Protein AF-A0A800DPJ8-F1 (afdb_monomer_lite)

Radius of gyration: 15.08 Å; chains: 1; bounding box: 40×39×38 Å

Secondary structure (DSSP, 8-state):
----TT-TTS---S-SEEETTEEEEE-SSSGGGTSTT--TTS-SEEEEEEEETTTTEEEEEEEE-HHHHHHH----EE--GGGGGGGTTS-EEEEETTEEEEEEEHHHHHHHHHHHHTT--

Foldseek 3Di:
DDDDPPDPPPPDPVADDAAPNFGEHEDADCVLLVDPPPPCVRHQKYWYWDQDPVVRDIFIKMKGAPVSCVLLDDDEDEDDPVCCNVPPQGWYWYDRPNGIIIMHGPVVVVVSSVVSVVVVD

Sequence (121 aa):
MSHEITSRAERFSAYDLTVLGLRGDIKYSTYFLTAEGTQTTEIDFFITRLFDEIKARWEKVVFLTPAAWTVINGRTIPVALQEAVSEFPKAVMVNIGLETFVIILYQEWKERILKKGAQNE

pLDDT: mean 79.24, std 17.7, range [32.41, 96.06]

Structure (mmCIF, N/CA/C/O backbone):
data_AF-A0A800DPJ8-F1
#
_entry.id   AF-A0A800DPJ8-F1
#
loop_
_atom_site.group_PDB
_atom_site.id
_atom_site.type_symbol
_atom_site.label_atom_id
_atom_site.label_alt_id
_atom_site.label_comp_id
_atom_site.label_asym_id
_atom_site.label_entity_id
_atom_site.label_seq_id
_atom_site.pdbx_PDB_ins_code
_atom_site.Cartn_x
_atom_site.Cartn_y
_atom_site.Cartn_z
_atom_site.occupancy
_atom_site.B_iso_or_equiv
_atom_site.auth_seq_id
_atom_site.auth_comp_id
_atom_site.auth_asym_id
_atom_site.auth_atom_id
_atom_site.pdbx_PDB_model_num
ATOM 1 N N . MET A 1 1 ? -19.936 -27.430 1.284 1.00 38.59 1 MET A N 1
ATOM 2 C CA . MET A 1 1 ? -18.827 -27.760 0.364 1.00 38.59 1 MET A CA 1
ATOM 3 C C . MET A 1 1 ? -19.250 -27.337 -1.025 1.00 38.59 1 MET A C 1
ATOM 5 O O . MET A 1 1 ? -20.410 -27.542 -1.349 1.00 38.59 1 MET A O 1
ATOM 9 N N . SER A 1 2 ? -18.304 -26.768 -1.773 1.00 40.97 2 SER A N 1
ATOM 10 C CA . SER A 1 2 ? -18.430 -26.291 -3.158 1.00 40.97 2 SER A CA 1
ATOM 11 C C . SER A 1 2 ? -19.268 -25.018 -3.324 1.00 40.97 2 SER A C 1
ATOM 13 O O . SER A 1 2 ? -20.482 -25.072 -3.457 1.00 40.97 2 SER A O 1
ATOM 15 N N . HIS A 1 3 ? -18.592 -23.863 -3.305 1.00 36.44 3 HIS A N 1
ATOM 16 C CA . HIS A 1 3 ? -19.166 -22.588 -3.745 1.00 36.44 3 HIS A CA 1
ATOM 17 C C . HIS A 1 3 ? -19.088 -22.515 -5.273 1.00 36.44 3 HIS A C 1
ATOM 19 O O . HIS A 1 3 ? -18.005 -22.622 -5.852 1.00 36.44 3 HIS A O 1
ATOM 25 N N . GLU A 1 4 ? -20.243 -22.371 -5.914 1.00 40.78 4 GLU A N 1
ATOM 26 C CA . GLU A 1 4 ? -20.393 -22.321 -7.365 1.00 40.78 4 GLU A CA 1
ATOM 27 C C . GLU A 1 4 ? -20.204 -20.874 -7.855 1.00 40.78 4 GLU A C 1
ATOM 29 O O . GLU A 1 4 ? -20.947 -19.965 -7.494 1.00 40.78 4 GLU A O 1
ATOM 34 N N . ILE A 1 5 ? -19.170 -20.641 -8.669 1.00 42.72 5 ILE A N 1
ATOM 35 C CA . ILE A 1 5 ? -18.679 -19.310 -9.091 1.00 42.72 5 ILE A CA 1
ATOM 36 C C . ILE A 1 5 ? -19.566 -18.679 -10.199 1.00 42.72 5 ILE A C 1
ATOM 38 O O . ILE A 1 5 ? -19.236 -17.650 -10.789 1.00 42.72 5 ILE A O 1
ATOM 42 N N . THR A 1 6 ? -20.717 -19.278 -10.503 1.00 44.09 6 THR A N 1
ATOM 43 C CA . THR A 1 6 ? -21.571 -18.935 -11.654 1.00 44.09 6 THR A CA 1
ATOM 44 C C . THR A 1 6 ? -22.830 -18.136 -11.314 1.00 44.09 6 THR A C 1
ATOM 46 O O . THR A 1 6 ? -23.533 -17.715 -12.233 1.00 44.09 6 THR A O 1
ATOM 49 N N . SER A 1 7 ? -23.111 -17.839 -10.040 1.00 35.25 7 SER A N 1
ATOM 50 C CA . SER A 1 7 ? -24.284 -17.036 -9.666 1.00 35.25 7 SER A CA 1
ATOM 51 C C . SER A 1 7 ? -23.981 -15.532 -9.661 1.00 35.25 7 SER A C 1
ATOM 53 O O . SER A 1 7 ? -23.221 -15.014 -8.845 1.00 35.25 7 SER A O 1
ATOM 55 N N . ARG A 1 8 ? -24.598 -14.799 -10.594 1.00 42.22 8 ARG A N 1
ATOM 56 C CA . ARG A 1 8 ? -24.421 -13.346 -10.797 1.00 42.22 8 ARG A CA 1
ATOM 57 C C . ARG A 1 8 ? -24.969 -12.491 -9.639 1.00 42.22 8 ARG A C 1
ATOM 59 O O . ARG A 1 8 ? -24.620 -11.318 -9.559 1.00 42.22 8 ARG A O 1
ATOM 66 N N . ALA A 1 9 ? -25.804 -13.059 -8.767 1.00 40.44 9 ALA A N 1
ATOM 67 C CA . ALA A 1 9 ? -26.506 -12.344 -7.698 1.00 40.44 9 ALA A CA 1
ATOM 68 C C . ALA A 1 9 ? -25.767 -12.337 -6.342 1.00 40.44 9 ALA A C 1
ATOM 70 O O . ALA A 1 9 ? -26.044 -11.473 -5.518 1.00 40.44 9 ALA A O 1
ATOM 71 N N . GLU A 1 10 ? -24.794 -13.229 -6.121 1.00 32.41 10 GLU A N 1
ATOM 72 C CA . GLU A 1 10 ? -24.059 -13.342 -4.841 1.00 32.41 10 GLU A CA 1
ATOM 73 C C . GLU A 1 10 ? -22.696 -12.621 -4.844 1.00 32.41 10 GLU A C 1
ATOM 75 O O . GLU A 1 10 ? -21.919 -12.720 -3.901 1.00 32.41 10 GLU A O 1
ATOM 80 N N . ARG A 1 11 ? -22.402 -11.838 -5.890 1.00 42.72 11 ARG A N 1
ATOM 81 C CA . ARG A 1 11 ? -21.148 -11.074 -6.052 1.00 42.72 11 ARG A CA 1
ATOM 82 C C . ARG A 1 11 ? -21.033 -9.804 -5.199 1.00 42.72 11 ARG A C 1
ATOM 84 O O . ARG A 1 11 ? -20.054 -9.082 -5.349 1.00 42.72 11 ARG A O 1
ATOM 91 N N . PHE A 1 12 ? -22.010 -9.505 -4.349 1.00 39.44 12 PHE A N 1
ATOM 92 C CA . PHE A 1 12 ? -22.106 -8.220 -3.652 1.00 39.44 12 PHE A CA 1
ATOM 93 C C . PHE A 1 12 ? -21.879 -8.349 -2.145 1.00 39.44 12 PHE A C 1
ATOM 95 O O . PHE A 1 12 ? -22.698 -7.900 -1.348 1.00 39.44 12 PHE A O 1
ATOM 102 N N . SER A 1 13 ? -20.739 -8.909 -1.739 1.00 40.09 13 SER A N 1
ATOM 103 C CA . SER A 1 13 ? -20.118 -8.340 -0.545 1.00 40.09 13 SER A CA 1
ATOM 104 C C . SER A 1 13 ? -19.497 -7.019 -0.984 1.00 40.09 13 SER A C 1
ATOM 106 O O . SER A 1 13 ? -18.719 -7.006 -1.935 1.00 40.09 13 SER A O 1
A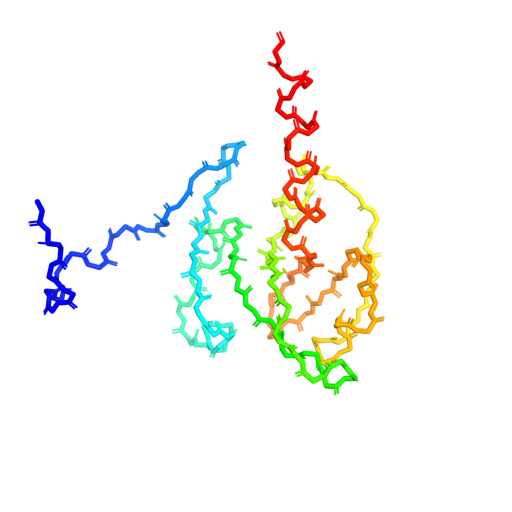TOM 108 N N . ALA A 1 14 ? -19.864 -5.901 -0.352 1.00 53.44 14 ALA A N 1
ATOM 109 C CA . ALA A 1 14 ? -19.286 -4.597 -0.695 1.00 53.44 14 ALA A CA 1
ATOM 110 C C . ALA A 1 14 ? -17.752 -4.581 -0.511 1.00 53.44 14 ALA A C 1
ATOM 112 O O . ALA A 1 14 ? -17.080 -3.743 -1.095 1.00 53.44 14 ALA A O 1
ATOM 113 N N . TYR A 1 15 ? -17.217 -5.523 0.277 1.00 55.62 15 TYR A N 1
ATOM 114 C CA . TYR A 1 15 ? -15.799 -5.768 0.536 1.00 55.62 15 TYR A CA 1
ATOM 115 C C . TYR A 1 15 ? -15.584 -7.228 0.982 1.00 55.62 15 TYR A C 1
ATOM 117 O O . TYR A 1 15 ? -16.472 -7.828 1.583 1.00 55.62 15 TYR A O 1
ATOM 125 N N . ASP A 1 16 ? -14.411 -7.812 0.743 1.00 67.12 16 ASP A N 1
ATOM 126 C CA . ASP A 1 16 ? -14.107 -9.207 1.116 1.00 67.12 16 ASP A CA 1
ATOM 127 C C . ASP A 1 16 ? -13.529 -9.357 2.536 1.00 67.12 16 ASP A C 1
ATOM 129 O O . ASP A 1 16 ? -13.522 -10.452 3.098 1.00 67.12 16 ASP A O 1
ATOM 133 N N . LEU A 1 17 ? -12.993 -8.280 3.121 1.00 79.94 17 LEU A N 1
ATOM 134 C CA . LEU A 1 17 ? -12.186 -8.325 4.343 1.00 79.94 17 LEU A CA 1
ATOM 135 C C . LEU A 1 17 ? -12.440 -7.127 5.266 1.00 79.94 17 LEU A C 1
ATOM 137 O O . LEU A 1 17 ? -12.674 -6.008 4.816 1.00 79.94 17 LEU A O 1
ATOM 141 N N . THR A 1 18 ? -12.297 -7.340 6.576 1.00 82.38 18 THR A N 1
ATOM 142 C CA . THR A 1 18 ? -12.157 -6.257 7.560 1.00 82.38 18 THR A CA 1
ATOM 143 C C . THR A 1 18 ? -10.918 -6.481 8.421 1.00 82.38 18 THR A C 1
ATOM 145 O O . THR A 1 18 ? -10.768 -7.540 9.027 1.00 82.38 18 THR A O 1
ATOM 148 N N . VAL A 1 19 ? -10.019 -5.495 8.476 1.00 80.00 19 VAL A N 1
ATOM 149 C CA . VAL A 1 19 ? -8.743 -5.564 9.211 1.00 80.00 19 VAL A CA 1
ATOM 150 C C . VAL A 1 19 ? -8.522 -4.255 9.964 1.00 80.00 19 VAL A C 1
ATOM 152 O O . VAL A 1 19 ? -8.473 -3.202 9.345 1.00 80.00 19 VAL A O 1
ATOM 155 N N . LEU A 1 20 ? -8.393 -4.299 11.297 1.00 82.19 20 LEU A N 1
ATOM 156 C CA . LEU A 1 20 ? -8.316 -3.097 12.155 1.00 82.19 20 LEU A CA 1
ATOM 157 C C . LEU A 1 20 ? -9.454 -2.080 11.898 1.00 82.19 20 LEU A C 1
ATOM 159 O O . LEU A 1 20 ? -9.245 -0.874 11.972 1.00 82.19 20 LEU A O 1
ATOM 163 N N . GLY A 1 21 ? -10.654 -2.564 11.557 1.00 82.56 21 GLY A N 1
ATOM 164 C CA . GLY A 1 21 ? -11.800 -1.719 11.197 1.00 82.56 21 GLY A CA 1
ATOM 165 C C . GLY A 1 21 ? -11.783 -1.171 9.763 1.00 82.56 21 GLY A C 1
ATOM 166 O O . GLY A 1 21 ? -12.760 -0.548 9.363 1.00 82.56 21 GLY A O 1
ATOM 167 N N . LEU A 1 22 ? -10.728 -1.436 8.985 1.00 84.94 22 LEU A N 1
ATOM 168 C CA . LEU A 1 22 ? -10.611 -1.061 7.573 1.00 84.94 22 LEU A CA 1
ATOM 169 C C . LEU A 1 22 ? -11.267 -2.112 6.679 1.00 84.94 22 LEU A C 1
ATOM 171 O O . LEU A 1 22 ? -11.045 -3.308 6.882 1.00 84.94 22 LEU A O 1
ATOM 175 N N . ARG A 1 23 ? -12.023 -1.679 5.671 1.00 88.50 23 ARG A N 1
ATOM 176 C CA . ARG A 1 23 ? -12.672 -2.542 4.673 1.00 88.50 23 ARG A CA 1
ATOM 177 C C . ARG A 1 23 ? -11.737 -2.795 3.502 1.00 88.50 23 ARG A C 1
ATOM 179 O O . ARG A 1 23 ? -11.173 -1.856 2.949 1.00 88.50 23 ARG A O 1
ATOM 186 N N . GLY A 1 24 ? -11.591 -4.046 3.091 1.00 86.12 24 GLY A N 1
ATOM 187 C CA . GLY A 1 24 ? -10.738 -4.369 1.960 1.00 86.12 24 GLY A CA 1
ATOM 188 C C . GLY A 1 24 ? -11.260 -5.451 1.049 1.00 86.12 24 GLY A C 1
ATOM 189 O O . GLY A 1 24 ? -12.161 -6.208 1.392 1.00 86.12 24 GLY A O 1
ATOM 190 N N . ASP A 1 25 ? -10.669 -5.506 -0.132 1.00 85.62 25 ASP A N 1
ATOM 191 C CA . ASP A 1 25 ? -11.111 -6.337 -1.247 1.00 85.62 25 ASP A CA 1
ATOM 192 C C . ASP A 1 25 ? -9.890 -7.003 -1.907 1.00 85.62 25 ASP A C 1
ATOM 194 O O . ASP A 1 25 ? -8.788 -6.437 -1.927 1.00 85.62 25 ASP A O 1
ATOM 198 N N . ILE A 1 26 ? -10.043 -8.234 -2.401 1.00 84.38 26 ILE A N 1
ATOM 199 C CA . ILE A 1 26 ? -8.957 -8.976 -3.054 1.00 84.38 26 ILE A CA 1
ATOM 200 C C . ILE A 1 26 ? -9.173 -8.955 -4.567 1.00 84.38 26 ILE A C 1
ATOM 202 O O . ILE A 1 26 ? -10.107 -9.550 -5.103 1.00 84.38 26 ILE A O 1
ATOM 206 N N . LYS A 1 27 ? -8.238 -8.340 -5.296 1.00 83.38 27 LYS A N 1
ATOM 207 C CA . LYS A 1 27 ? -8.260 -8.267 -6.762 1.00 83.38 27 LYS A CA 1
ATOM 208 C C . LYS A 1 27 ? -7.098 -9.046 -7.371 1.00 83.38 27 LYS A C 1
ATOM 210 O O . LYS A 1 27 ? -5.973 -9.019 -6.891 1.00 83.38 27 LYS A O 1
ATOM 215 N N . TYR A 1 28 ? -7.355 -9.732 -8.483 1.00 74.56 28 TYR A N 1
ATOM 216 C CA . TYR A 1 28 ? -6.332 -10.512 -9.199 1.00 74.56 28 TYR A CA 1
ATOM 217 C C . TYR A 1 28 ? -5.586 -9.721 -10.288 1.00 74.56 28 TYR A C 1
ATOM 219 O O . TYR A 1 28 ? -4.638 -10.238 -10.890 1.00 74.56 28 TYR A O 1
ATOM 227 N N . SER A 1 29 ? -6.021 -8.493 -10.568 1.00 73.56 29 SER A N 1
ATOM 228 C CA . SER A 1 29 ? -5.426 -7.573 -11.545 1.00 73.56 29 SER A CA 1
ATOM 229 C C . SER A 1 29 ? -5.558 -6.134 -11.052 1.00 73.56 29 SER A C 1
ATOM 231 O O . SER A 1 29 ? -6.283 -5.903 -10.091 1.00 73.56 29 SER A O 1
ATOM 233 N N . THR A 1 30 ? -4.883 -5.184 -11.699 1.00 76.88 30 THR A N 1
ATOM 234 C CA . THR A 1 30 ? -4.976 -3.739 -11.423 1.00 76.88 30 THR A CA 1
ATOM 235 C C . THR A 1 30 ? -5.969 -3.000 -12.324 1.00 76.88 30 THR A C 1
ATOM 237 O O . THR A 1 30 ? -6.174 -1.809 -12.131 1.00 76.88 30 THR A O 1
ATOM 240 N N . TYR A 1 31 ? -6.641 -3.679 -13.265 1.00 73.69 31 TYR A N 1
ATOM 241 C CA . TYR A 1 31 ? -7.603 -3.048 -14.188 1.00 73.69 31 TYR A CA 1
ATOM 242 C C . TYR A 1 31 ? -8.782 -2.360 -13.485 1.00 73.69 31 TYR A C 1
ATOM 244 O O . TYR A 1 31 ? -9.381 -1.442 -14.038 1.00 73.69 31 TYR A O 1
ATOM 252 N N . PHE A 1 32 ? -9.104 -2.772 -12.256 1.00 73.12 32 PHE A N 1
ATOM 253 C CA . PHE A 1 32 ? -10.132 -2.116 -11.445 1.00 73.12 32 PHE A CA 1
ATOM 254 C C . PHE A 1 32 ? -9.770 -0.663 -11.100 1.00 73.12 32 PHE A C 1
ATOM 256 O O . PHE A 1 32 ? -10.666 0.148 -10.913 1.00 73.12 32 PHE A O 1
ATOM 263 N N . LEU A 1 33 ? -8.480 -0.312 -11.076 1.00 72.50 33 LEU A N 1
ATOM 264 C CA . LEU A 1 33 ? -8.018 1.054 -10.807 1.00 72.50 33 LEU A CA 1
ATOM 265 C C . LEU A 1 33 ? -8.364 2.025 -11.948 1.00 72.50 33 LEU A C 1
ATOM 267 O O . LEU A 1 33 ? -8.345 3.232 -11.755 1.00 72.50 33 LEU A O 1
ATOM 271 N N . THR A 1 34 ? -8.660 1.503 -13.141 1.00 69.06 34 THR A N 1
ATOM 272 C CA . THR A 1 34 ? -9.034 2.290 -14.328 1.00 69.06 34 THR A CA 1
ATOM 273 C C . THR A 1 34 ? -10.497 2.115 -14.728 1.00 69.06 34 THR A C 1
ATOM 275 O O . THR A 1 34 ? -10.953 2.762 -15.665 1.00 69.06 34 THR A O 1
ATOM 278 N N . ALA A 1 35 ? -11.226 1.205 -14.077 1.00 63.28 35 ALA A N 1
ATOM 279 C CA . ALA A 1 35 ? -12.627 0.956 -14.379 1.00 63.28 35 ALA A CA 1
ATOM 280 C C . ALA A 1 35 ? -13.497 2.065 -13.770 1.00 63.28 35 ALA A C 1
ATOM 282 O O . ALA A 1 35 ? -13.433 2.323 -12.567 1.00 63.28 35 ALA A O 1
ATOM 283 N N . GLU A 1 36 ? -14.326 2.707 -14.594 1.00 53.53 36 GLU A N 1
ATOM 284 C CA . GLU A 1 36 ? -15.327 3.664 -14.124 1.00 53.53 36 GLU A CA 1
ATOM 285 C C . GLU A 1 36 ? -16.266 2.976 -13.117 1.00 53.53 36 GLU A C 1
ATOM 287 O O . GLU A 1 36 ? -16.898 1.967 -13.432 1.00 53.53 36 GLU A O 1
ATOM 292 N N . GLY A 1 37 ? -16.338 3.507 -11.892 1.00 54.75 37 GLY A N 1
ATOM 293 C CA . GLY A 1 37 ? -17.234 3.008 -10.842 1.00 54.75 37 GLY A CA 1
ATOM 294 C C . GLY A 1 37 ? -16.572 2.272 -9.674 1.00 54.75 37 GLY A C 1
ATOM 295 O O . GLY A 1 37 ? -17.293 1.809 -8.790 1.00 54.75 37 GLY A O 1
ATOM 296 N N . THR A 1 38 ? -15.239 2.183 -9.606 1.00 55.72 38 THR A N 1
ATOM 297 C CA . THR A 1 38 ? -14.565 1.768 -8.364 1.00 55.72 38 THR A CA 1
ATOM 298 C C . THR A 1 38 ? -14.777 2.847 -7.302 1.00 55.72 38 THR A C 1
ATOM 300 O O . THR A 1 38 ? -14.066 3.844 -7.263 1.00 55.72 38 THR A O 1
ATOM 303 N N . GLN A 1 39 ? -15.794 2.679 -6.455 1.00 56.59 39 GLN A N 1
ATOM 304 C CA . GLN A 1 39 ? -16.056 3.571 -5.325 1.00 56.59 39 GLN A CA 1
ATOM 305 C C . GLN A 1 39 ? -15.036 3.304 -4.211 1.00 56.59 39 GLN A C 1
ATOM 307 O O . GLN A 1 39 ? -15.295 2.565 -3.261 1.00 56.59 39 GLN A O 1
ATOM 312 N N . THR A 1 40 ? -13.860 3.919 -4.313 1.00 59.97 40 THR A N 1
ATOM 313 C CA . THR A 1 40 ? -12.843 3.915 -3.243 1.00 59.97 40 THR A CA 1
ATOM 314 C C . THR A 1 40 ? -13.337 4.526 -1.936 1.00 59.97 40 THR A C 1
ATOM 316 O O . THR A 1 40 ? -12.751 4.294 -0.885 1.00 59.97 40 THR A O 1
ATOM 319 N N . THR A 1 41 ? -14.448 5.262 -1.964 1.00 61.72 41 THR A N 1
ATOM 320 C CA . THR A 1 41 ? -15.115 5.802 -0.777 1.00 61.72 41 THR A CA 1
ATOM 321 C C . THR A 1 41 ? -15.606 4.734 0.200 1.00 61.72 41 THR A C 1
ATOM 323 O O . THR A 1 41 ? -15.798 5.053 1.370 1.00 61.72 41 THR A O 1
ATOM 326 N N . GLU A 1 42 ? -15.803 3.487 -0.238 1.00 75.06 42 GLU A N 1
ATOM 327 C CA . GLU A 1 42 ? -16.265 2.393 0.632 1.00 75.06 42 GLU A CA 1
ATOM 328 C C . GLU A 1 42 ? -15.187 1.342 0.940 1.00 75.06 42 GLU A C 1
ATOM 330 O O . GLU A 1 42 ? -15.399 0.497 1.817 1.00 75.06 42 GLU A O 1
ATOM 335 N N . ILE A 1 43 ? -14.041 1.402 0.248 1.00 84.94 43 ILE A N 1
ATOM 336 C CA . ILE A 1 43 ? -12.942 0.438 0.360 1.00 84.94 43 ILE A CA 1
ATOM 337 C C . ILE A 1 43 ? -11.652 1.141 0.770 1.00 84.94 43 ILE A C 1
ATOM 339 O O . ILE A 1 43 ? -11.080 1.933 0.026 1.00 84.94 43 ILE A O 1
ATOM 343 N N . ASP A 1 44 ? -11.145 0.774 1.941 1.00 89.38 44 ASP A N 1
ATOM 344 C CA . ASP A 1 44 ? -9.925 1.323 2.522 1.00 89.38 44 ASP A CA 1
ATOM 345 C C . ASP A 1 44 ? -8.656 0.720 1.911 1.00 89.38 44 ASP A C 1
ATOM 347 O O . ASP A 1 44 ? -7.614 1.382 1.855 1.00 89.38 44 ASP A O 1
ATOM 351 N N . PHE A 1 45 ? -8.713 -0.542 1.470 1.00 90.94 45 PHE A N 1
ATOM 352 C CA . PHE A 1 45 ? -7.568 -1.201 0.851 1.00 90.94 45 PHE A CA 1
ATOM 353 C C . PHE A 1 45 ? -7.921 -2.291 -0.166 1.00 90.94 45 PHE A C 1
ATOM 355 O O . PHE A 1 45 ? -8.930 -2.980 -0.066 1.00 90.94 45 PHE A O 1
ATOM 362 N N . PHE A 1 46 ? -7.011 -2.526 -1.107 1.00 91.19 46 PHE A N 1
ATOM 363 C CA . PHE A 1 46 ? -7.080 -3.619 -2.069 1.00 91.19 46 PHE A CA 1
ATOM 364 C C . PHE A 1 46 ? -5.819 -4.468 -1.989 1.00 91.19 46 PHE A C 1
ATOM 366 O O . PHE A 1 46 ? -4.709 -3.943 -2.075 1.00 91.19 46 PHE A O 1
ATOM 373 N N . ILE A 1 47 ? -5.966 -5.787 -1.884 1.00 90.12 47 ILE A N 1
ATOM 374 C CA . ILE A 1 47 ? -4.845 -6.719 -2.037 1.00 90.12 47 ILE A CA 1
ATOM 375 C C . ILE A 1 47 ? -4.818 -7.175 -3.491 1.00 90.12 47 ILE A C 1
ATOM 377 O O . ILE A 1 47 ? -5.790 -7.738 -3.987 1.00 90.12 47 ILE A O 1
ATOM 381 N N . THR A 1 48 ? -3.701 -6.950 -4.176 1.00 90.88 48 THR A N 1
ATOM 382 C CA . THR A 1 48 ? -3.521 -7.349 -5.577 1.00 90.88 48 THR A CA 1
ATOM 383 C C . THR A 1 48 ? -2.069 -7.732 -5.854 1.00 90.88 48 THR A C 1
ATOM 385 O O . THR A 1 48 ? -1.293 -8.011 -4.934 1.00 90.88 48 THR A O 1
ATOM 388 N N . ARG A 1 49 ? -1.695 -7.809 -7.129 1.00 91.00 49 ARG A N 1
ATOM 389 C CA . ARG A 1 49 ? -0.341 -8.107 -7.584 1.00 91.00 49 ARG A CA 1
ATOM 390 C C . ARG A 1 49 ? 0.141 -7.091 -8.614 1.00 91.00 49 ARG A C 1
ATOM 392 O O . ARG A 1 49 ? -0.618 -6.706 -9.499 1.00 91.00 49 ARG A O 1
ATOM 399 N N . LEU A 1 50 ? 1.411 -6.714 -8.513 1.00 90.25 50 LEU A N 1
ATOM 400 C CA . LEU A 1 50 ? 2.138 -5.952 -9.529 1.00 90.25 50 LEU A CA 1
ATOM 401 C C . LEU A 1 50 ? 3.224 -6.834 -10.137 1.00 90.25 50 LEU A C 1
ATOM 403 O O . LEU A 1 50 ? 3.804 -7.669 -9.444 1.00 90.25 50 LEU A O 1
ATOM 407 N N . PHE A 1 51 ? 3.464 -6.687 -11.435 1.00 87.88 51 PHE A N 1
ATOM 408 C CA . PHE A 1 51 ? 4.546 -7.404 -12.095 1.00 87.88 51 PHE A CA 1
ATOM 409 C C . PHE A 1 51 ? 5.856 -6.635 -11.904 1.00 87.88 51 PHE A C 1
ATOM 411 O O . PHE A 1 51 ? 5.934 -5.453 -12.224 1.00 87.88 51 PHE A O 1
ATOM 418 N N . ASP A 1 52 ? 6.861 -7.306 -11.350 1.00 87.94 52 ASP A N 1
ATOM 419 C CA . ASP A 1 52 ? 8.236 -6.831 -11.246 1.00 87.94 52 ASP A CA 1
ATOM 420 C C . ASP A 1 52 ? 8.992 -7.271 -12.499 1.00 87.94 52 ASP A C 1
ATOM 422 O O . ASP A 1 52 ? 9.319 -8.453 -12.644 1.00 87.94 52 ASP A O 1
ATOM 426 N N . GLU A 1 53 ? 9.248 -6.333 -13.412 1.00 85.19 53 GLU A N 1
ATOM 427 C CA . GLU A 1 53 ? 9.977 -6.613 -14.653 1.00 85.19 53 GLU A CA 1
ATOM 428 C C . GLU A 1 53 ? 11.440 -6.992 -14.394 1.00 85.19 53 GLU A C 1
ATOM 430 O O . GLU A 1 53 ? 11.983 -7.846 -15.092 1.00 85.19 53 GLU A O 1
ATOM 435 N N . ILE A 1 54 ? 12.064 -6.428 -13.354 1.00 85.12 54 ILE A N 1
ATOM 436 C CA . ILE A 1 54 ? 13.474 -6.671 -13.018 1.00 85.12 54 ILE A CA 1
ATOM 437 C C . ILE A 1 54 ? 13.649 -8.099 -12.498 1.00 85.12 54 ILE A C 1
ATOM 439 O O . ILE A 1 54 ? 14.582 -8.803 -12.884 1.00 85.12 54 ILE A O 1
ATOM 443 N N . LYS A 1 55 ? 12.743 -8.547 -11.622 1.00 87.44 55 LYS A N 1
ATOM 444 C CA . LYS A 1 55 ? 12.762 -9.907 -11.054 1.00 87.44 55 LYS A CA 1
ATOM 445 C C . LYS A 1 55 ? 11.962 -10.924 -11.874 1.00 87.44 55 LYS A C 1
ATOM 447 O O . LYS A 1 55 ? 11.910 -12.091 -11.484 1.00 87.44 55 LYS A O 1
ATOM 452 N N . ALA A 1 56 ? 11.315 -10.484 -12.954 1.00 90.56 56 ALA A N 1
ATOM 453 C CA . ALA A 1 56 ? 10.400 -11.264 -13.787 1.00 90.56 56 ALA A CA 1
ATOM 454 C C . ALA A 1 56 ? 9.352 -12.056 -12.974 1.00 90.56 56 ALA A C 1
ATOM 456 O O . ALA A 1 56 ? 9.102 -13.236 -13.234 1.00 90.56 56 ALA A O 1
ATOM 457 N N . ARG A 1 57 ? 8.746 -11.432 -11.954 1.00 90.56 57 ARG A N 1
ATOM 458 C CA . ARG A 1 57 ? 7.792 -12.109 -11.054 1.00 90.56 57 ARG A CA 1
ATOM 459 C C . ARG A 1 57 ? 6.667 -11.201 -10.578 1.00 90.56 57 ARG A C 1
ATOM 461 O O . ARG A 1 57 ? 6.800 -9.989 -10.535 1.00 90.56 57 ARG A O 1
ATOM 468 N N . TRP A 1 58 ? 5.561 -11.805 -10.157 1.00 89.50 58 TRP A N 1
ATOM 469 C CA . TRP A 1 58 ? 4.453 -11.081 -9.535 1.00 89.50 58 TRP A CA 1
ATOM 470 C C . TRP A 1 58 ? 4.708 -10.853 -8.043 1.00 89.50 58 TRP A C 1
ATOM 472 O O . TRP A 1 58 ? 4.856 -11.813 -7.286 1.00 89.50 58 TRP A O 1
ATOM 482 N N . GLU A 1 59 ? 4.686 -9.595 -7.616 1.00 91.44 59 GLU A N 1
ATOM 483 C CA . GLU A 1 59 ? 4.752 -9.183 -6.215 1.00 91.44 59 GLU A CA 1
ATOM 484 C C . GLU A 1 59 ? 3.339 -8.945 -5.677 1.00 91.44 59 GLU A C 1
ATOM 486 O O . GLU A 1 59 ? 2.546 -8.223 -6.284 1.00 91.44 59 GLU A O 1
ATOM 491 N N . LYS A 1 60 ? 3.010 -9.545 -4.528 1.00 92.75 60 LYS A N 1
ATOM 492 C CA . LYS A 1 60 ? 1.746 -9.267 -3.829 1.00 92.75 60 LYS A CA 1
ATOM 493 C C . LYS A 1 60 ? 1.860 -7.939 -3.095 1.00 92.75 60 LYS A C 1
ATOM 495 O O . LYS A 1 60 ? 2.759 -7.759 -2.272 1.00 92.75 60 LYS A O 1
ATOM 500 N N . VAL A 1 61 ? 0.913 -7.049 -3.343 1.00 93.88 61 VAL A N 1
ATOM 501 C CA . VAL A 1 61 ? 0.910 -5.686 -2.812 1.00 93.88 61 VAL A CA 1
ATOM 502 C C . VAL A 1 61 ? -0.448 -5.332 -2.230 1.00 93.88 61 VAL A C 1
ATOM 504 O O . VAL A 1 61 ? -1.463 -5.955 -2.552 1.00 93.88 61 VAL A O 1
ATOM 507 N N . VAL A 1 62 ? -0.454 -4.313 -1.382 1.00 93.75 62 VAL A N 1
ATOM 508 C CA . VAL A 1 62 ? -1.662 -3.696 -0.847 1.00 93.75 62 VAL A CA 1
ATOM 509 C C . VAL A 1 62 ? -1.696 -2.248 -1.301 1.00 93.75 62 VAL A C 1
ATOM 511 O O . VAL A 1 62 ? -0.744 -1.509 -1.062 1.00 93.75 62 VAL A O 1
ATOM 514 N N . PHE A 1 63 ? -2.781 -1.869 -1.962 1.00 93.69 63 PHE A N 1
ATOM 515 C CA . PHE A 1 63 ? -3.134 -0.487 -2.252 1.00 93.69 63 PHE A CA 1
ATOM 516 C C . PHE A 1 63 ? -4.002 -0.001 -1.103 1.00 93.69 63 PHE A C 1
ATOM 518 O O . PHE A 1 63 ? -4.983 -0.653 -0.772 1.00 93.69 63 PHE A O 1
ATOM 525 N N . LEU A 1 64 ? -3.650 1.116 -0.492 1.00 93.56 64 LEU A N 1
ATOM 526 C CA . LEU A 1 64 ? -4.367 1.720 0.623 1.00 93.56 64 LEU A CA 1
ATOM 527 C C . LEU A 1 64 ? -4.812 3.117 0.224 1.00 93.56 64 LEU A C 1
ATOM 529 O O . LEU A 1 64 ? -4.053 3.845 -0.420 1.00 93.56 64 LEU A O 1
ATOM 533 N N . THR A 1 65 ? -6.000 3.522 0.658 1.00 92.38 65 THR A N 1
ATOM 534 C CA . THR A 1 65 ? -6.349 4.943 0.633 1.00 92.38 65 THR A CA 1
ATOM 535 C C . THR A 1 65 ? -5.419 5.715 1.583 1.00 92.38 65 THR A C 1
ATOM 537 O O . THR A 1 65 ? -4.876 5.140 2.538 1.00 92.38 65 THR A O 1
ATOM 540 N N . PRO A 1 66 ? -5.220 7.031 1.387 1.00 91.12 66 PRO A N 1
ATOM 541 C CA . PRO A 1 66 ? -4.404 7.829 2.296 1.00 91.12 66 PRO A CA 1
ATOM 542 C C . PRO A 1 66 ? -4.951 7.786 3.728 1.00 91.12 66 PRO A C 1
ATOM 544 O O . PRO A 1 66 ? -4.175 7.716 4.678 1.00 91.12 66 PRO A O 1
ATOM 547 N N . ALA A 1 67 ? -6.281 7.744 3.877 1.00 89.62 67 ALA A N 1
ATOM 548 C CA . ALA A 1 67 ? -6.954 7.581 5.161 1.00 89.62 67 ALA A CA 1
ATOM 549 C C . ALA A 1 67 ? -6.585 6.247 5.829 1.00 89.62 67 ALA A C 1
ATOM 551 O O . ALA A 1 67 ? -6.125 6.248 6.971 1.00 89.62 67 ALA A O 1
ATOM 552 N N . ALA A 1 68 ? -6.674 5.128 5.106 1.00 91.06 68 ALA A N 1
ATOM 553 C CA . A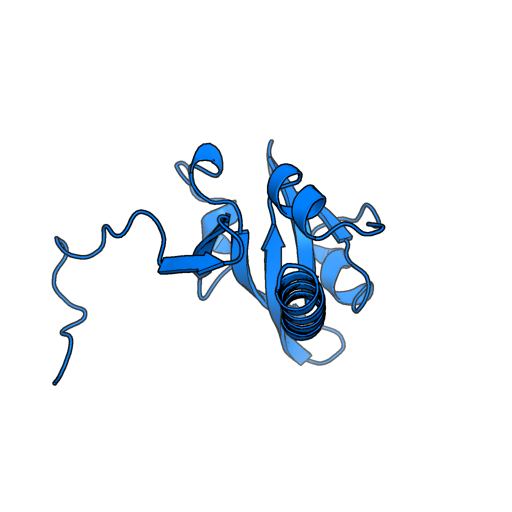LA A 1 68 ? -6.284 3.816 5.616 1.00 91.06 68 ALA A CA 1
ATOM 554 C C . A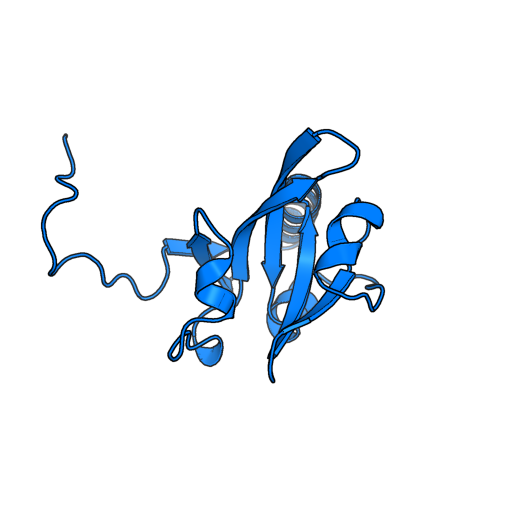LA A 1 68 ? -4.799 3.757 6.010 1.00 91.06 68 ALA A C 1
ATOM 556 O O . ALA A 1 68 ? -4.430 3.163 7.027 1.00 91.06 68 ALA A O 1
ATOM 557 N N . TRP A 1 69 ? -3.931 4.430 5.247 1.00 93.56 69 TRP A N 1
ATOM 558 C CA . TRP A 1 69 ? -2.510 4.519 5.573 1.00 93.56 69 TRP A CA 1
ATOM 559 C C . TRP A 1 69 ? -2.246 5.228 6.904 1.00 93.56 69 TRP A C 1
ATOM 561 O O . TRP A 1 69 ? -1.330 4.822 7.620 1.00 93.56 69 TRP A O 1
ATOM 571 N N . THR A 1 70 ? -3.053 6.222 7.295 1.00 89.56 70 THR A N 1
ATOM 572 C CA . THR A 1 70 ? -2.882 6.902 8.596 1.00 89.56 70 THR A CA 1
ATOM 573 C C . THR A 1 70 ? -3.019 5.950 9.788 1.00 89.56 70 THR A C 1
ATOM 575 O O . THR A 1 70 ? -2.322 6.117 10.791 1.00 89.56 70 THR A O 1
ATOM 578 N N . VAL A 1 71 ? -3.841 4.900 9.659 1.00 87.50 71 VAL A N 1
ATOM 579 C CA . VAL A 1 71 ? -4.034 3.885 10.705 1.00 87.50 71 VAL A CA 1
ATOM 580 C C . VAL A 1 71 ? -2.775 3.052 10.898 1.00 87.50 71 VAL A C 1
ATOM 582 O O . VAL A 1 71 ? -2.430 2.721 12.029 1.00 87.50 71 VAL A O 1
ATOM 585 N N . ILE A 1 72 ? -2.055 2.736 9.823 1.00 83.94 72 ILE A N 1
ATOM 586 C CA . ILE A 1 72 ? -0.823 1.935 9.871 1.00 83.94 72 ILE A CA 1
ATOM 587 C C . ILE A 1 72 ? 0.378 2.824 10.211 1.00 83.94 72 ILE A C 1
ATOM 589 O O . ILE A 1 72 ? 1.211 2.444 11.033 1.00 83.94 72 ILE A O 1
ATOM 593 N N . ASN A 1 73 ? 0.384 4.036 9.659 1.00 81.81 73 ASN A N 1
ATOM 594 C CA . ASN A 1 73 ? 1.411 5.064 9.746 1.00 81.81 73 ASN A CA 1
ATOM 595 C C . ASN A 1 73 ? 2.769 4.640 9.147 1.00 81.81 73 ASN A C 1
ATOM 597 O O . ASN A 1 73 ? 3.236 3.502 9.253 1.00 81.81 73 ASN A O 1
ATOM 601 N N . GLY A 1 74 ? 3.435 5.590 8.499 1.00 84.75 74 GLY A N 1
ATOM 602 C CA . GLY A 1 74 ? 4.753 5.398 7.914 1.00 84.75 74 GLY A CA 1
ATOM 603 C C . GLY A 1 74 ? 5.084 6.440 6.854 1.00 84.75 74 GLY A C 1
ATOM 604 O O . GLY A 1 74 ? 4.213 7.140 6.340 1.00 84.75 74 GLY A O 1
ATOM 605 N N . ARG A 1 75 ? 6.369 6.521 6.508 1.00 90.25 75 ARG A N 1
ATOM 606 C CA . ARG A 1 75 ? 6.830 7.365 5.402 1.00 90.25 75 ARG A CA 1
ATOM 607 C C . ARG A 1 75 ? 6.477 6.722 4.067 1.00 90.25 75 ARG A C 1
ATOM 609 O O . ARG A 1 75 ? 6.594 5.505 3.927 1.00 90.25 75 ARG A O 1
ATOM 616 N N . THR A 1 76 ? 6.102 7.557 3.109 1.00 94.06 76 THR A N 1
ATOM 617 C CA . THR A 1 76 ? 5.878 7.177 1.714 1.00 94.06 76 THR A CA 1
ATOM 618 C C . THR A 1 76 ? 6.808 7.965 0.802 1.00 94.06 76 THR A C 1
ATOM 620 O O . THR A 1 76 ? 7.274 9.050 1.162 1.00 94.06 76 THR A O 1
ATOM 623 N N . ILE A 1 77 ? 7.089 7.410 -0.374 1.00 94.25 77 ILE A N 1
ATOM 624 C CA . ILE A 1 77 ? 7.816 8.098 -1.445 1.00 94.25 77 ILE A CA 1
ATOM 625 C C . ILE A 1 77 ? 6.856 8.315 -2.618 1.00 94.25 77 ILE A C 1
ATOM 627 O O . ILE A 1 77 ? 6.253 7.338 -3.061 1.00 94.25 77 ILE A O 1
ATOM 631 N N . PRO A 1 78 ? 6.678 9.552 -3.113 1.00 95.06 78 PRO A N 1
ATOM 632 C CA . PRO A 1 78 ? 5.860 9.800 -4.292 1.00 95.06 78 PRO A CA 1
ATOM 633 C C . PRO A 1 78 ? 6.556 9.256 -5.544 1.00 95.06 78 PRO A C 1
ATOM 635 O O . PRO A 1 78 ? 7.694 9.631 -5.817 1.00 95.06 78 PRO A O 1
ATOM 638 N N . VAL A 1 79 ? 5.875 8.393 -6.296 1.00 95.00 79 VAL A N 1
ATOM 639 C CA . VAL A 1 79 ? 6.380 7.784 -7.543 1.00 95.00 79 VAL A CA 1
ATOM 640 C C . VAL A 1 79 ? 5.241 7.559 -8.539 1.00 95.00 79 VAL A C 1
ATOM 642 O O . VAL A 1 79 ? 4.063 7.584 -8.167 1.00 95.00 79 VAL A O 1
ATOM 645 N N . ALA A 1 80 ? 5.568 7.302 -9.807 1.00 91.06 80 ALA A N 1
ATOM 646 C CA . ALA A 1 80 ? 4.582 6.789 -10.754 1.00 91.06 80 ALA A CA 1
ATOM 647 C C . ALA A 1 80 ? 4.271 5.305 -10.473 1.00 91.06 80 ALA A C 1
ATOM 649 O O . ALA A 1 80 ? 5.127 4.557 -10.004 1.00 91.06 80 ALA A O 1
ATOM 650 N N . LEU A 1 81 ? 3.063 4.832 -10.812 1.00 88.50 81 LEU A N 1
ATOM 651 C CA . LEU A 1 81 ? 2.674 3.426 -10.596 1.00 88.50 81 LEU A CA 1
ATOM 652 C C . LEU A 1 81 ? 3.657 2.432 -11.241 1.00 88.50 81 LEU A C 1
ATOM 654 O O . LEU A 1 81 ? 3.974 1.405 -10.649 1.00 88.50 81 LEU A O 1
ATOM 658 N N . GLN A 1 82 ? 4.167 2.763 -12.427 1.00 86.56 82 GLN A N 1
ATOM 659 C CA . GLN A 1 82 ? 5.161 1.967 -13.156 1.00 86.56 82 GLN A CA 1
ATOM 660 C C . GLN A 1 82 ? 6.524 1.870 -12.446 1.00 86.56 82 GLN A C 1
ATOM 662 O O . GLN A 1 82 ? 7.278 0.936 -12.689 1.00 86.56 82 GLN A O 1
ATOM 667 N N . GLU A 1 83 ? 6.828 2.801 -11.543 1.00 89.19 83 GLU A N 1
ATOM 668 C CA . GLU A 1 83 ? 8.078 2.846 -10.774 1.00 89.19 83 GLU A CA 1
ATOM 669 C C . GLU A 1 83 ? 7.912 2.241 -9.372 1.00 89.19 83 GLU A C 1
ATOM 671 O O . GLU A 1 83 ? 8.900 1.958 -8.697 1.00 89.19 83 GLU A O 1
ATOM 676 N N . ALA A 1 84 ? 6.669 2.003 -8.936 1.00 90.31 84 ALA A N 1
ATOM 677 C CA . ALA A 1 84 ? 6.337 1.563 -7.582 1.00 90.31 84 ALA A CA 1
ATOM 678 C C . ALA A 1 84 ? 7.111 0.310 -7.150 1.00 90.31 84 ALA A C 1
ATOM 680 O O . ALA A 1 84 ? 7.577 0.223 -6.015 1.00 90.31 84 ALA A O 1
ATOM 681 N N . VAL A 1 85 ? 7.270 -0.652 -8.063 1.00 89.50 85 VAL A N 1
ATOM 682 C CA . VAL A 1 85 ? 7.912 -1.937 -7.764 1.00 89.50 85 VAL A CA 1
ATOM 683 C C . VAL A 1 85 ? 9.409 -1.786 -7.475 1.00 89.50 85 VAL A C 1
ATOM 685 O O . VAL A 1 85 ? 9.951 -2.525 -6.650 1.00 89.50 85 VAL A O 1
ATOM 688 N N . SER A 1 86 ? 10.062 -0.796 -8.085 1.00 89.25 86 SER A N 1
ATOM 689 C CA . SER A 1 86 ? 11.493 -0.525 -7.911 1.00 89.25 86 SER A CA 1
ATOM 690 C C . SER A 1 86 ? 11.835 0.054 -6.536 1.00 89.25 86 SER A C 1
ATOM 692 O O . SER A 1 86 ? 12.969 -0.072 -6.083 1.00 89.25 86 SER A O 1
ATOM 694 N N . GLU A 1 87 ? 10.864 0.653 -5.843 1.00 92.12 87 GLU A N 1
ATOM 695 C CA . GLU A 1 87 ? 11.066 1.241 -4.512 1.00 92.12 87 GLU A CA 1
ATOM 696 C C . GLU A 1 87 ? 10.772 0.276 -3.359 1.00 92.12 87 GLU A C 1
ATOM 698 O O . GLU A 1 87 ? 11.057 0.581 -2.193 1.00 92.12 87 GLU A O 1
ATOM 703 N N . PHE A 1 88 ? 10.226 -0.907 -3.646 1.00 88.94 88 PHE A N 1
ATOM 704 C CA . PHE A 1 88 ? 9.984 -1.905 -2.614 1.00 88.94 88 PHE A CA 1
ATOM 705 C C . PHE A 1 88 ? 11.299 -2.352 -1.946 1.00 88.94 88 PHE A C 1
ATOM 707 O O . PHE A 1 88 ? 12.307 -2.556 -2.623 1.00 88.94 88 PHE A O 1
ATOM 714 N N . PRO A 1 89 ? 11.317 -2.515 -0.606 1.00 89.81 89 PRO A N 1
ATOM 715 C CA . PRO A 1 89 ? 10.162 -2.704 0.283 1.00 89.81 89 PRO A CA 1
ATOM 716 C C . PRO A 1 89 ? 9.539 -1.418 0.855 1.00 89.81 89 PRO A C 1
ATOM 718 O O . PRO A 1 89 ? 8.665 -1.503 1.719 1.00 89.81 89 PRO A O 1
ATOM 721 N N . LYS A 1 90 ? 9.967 -0.226 0.426 1.00 92.19 90 LYS A N 1
ATOM 722 C CA . LYS A 1 90 ? 9.404 1.029 0.941 1.00 92.19 90 LYS A CA 1
ATOM 723 C C . LYS A 1 90 ? 7.942 1.175 0.508 1.00 92.19 90 LYS A C 1
ATOM 725 O O . LYS A 1 90 ? 7.558 0.741 -0.574 1.00 92.19 90 LYS A O 1
ATOM 730 N N . ALA A 1 91 ? 7.135 1.818 1.348 1.00 94.56 91 ALA A N 1
ATOM 731 C CA . ALA A 1 91 ? 5.801 2.235 0.943 1.00 94.56 91 ALA A CA 1
ATOM 732 C C . ALA A 1 91 ? 5.911 3.415 -0.028 1.0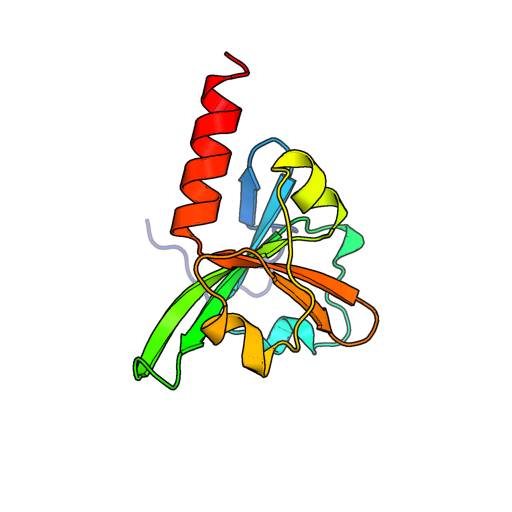0 94.56 91 ALA A C 1
ATOM 734 O O . ALA A 1 91 ? 6.691 4.347 0.194 1.00 94.56 91 ALA A O 1
ATOM 735 N N . VAL A 1 92 ? 5.112 3.391 -1.084 1.00 96.06 92 VAL A N 1
ATOM 736 C CA . VAL A 1 92 ? 5.097 4.432 -2.111 1.00 96.06 92 VAL A CA 1
ATOM 737 C C . VAL A 1 92 ? 3.728 5.072 -2.208 1.00 96.06 92 VAL A C 1
ATOM 739 O O . VAL A 1 92 ? 2.728 4.439 -1.899 1.00 96.06 92 VAL A O 1
ATOM 742 N N . MET A 1 93 ? 3.680 6.326 -2.628 1.00 96.06 93 MET A N 1
ATOM 743 C CA . MET A 1 93 ? 2.448 7.056 -2.886 1.00 96.06 93 MET A CA 1
ATOM 744 C C . MET A 1 93 ? 2.337 7.298 -4.385 1.00 96.06 93 MET A C 1
ATOM 746 O O . MET A 1 93 ? 3.259 7.837 -4.993 1.00 96.06 93 MET A O 1
ATOM 750 N N . VAL A 1 94 ? 1.218 6.897 -4.972 1.00 93.94 94 VAL A N 1
ATOM 751 C CA . VAL A 1 94 ? 0.961 7.015 -6.407 1.00 93.94 94 VAL A CA 1
ATOM 752 C C . VAL A 1 94 ? -0.355 7.742 -6.635 1.00 93.94 94 VAL A C 1
ATOM 754 O O . VAL A 1 94 ? -1.288 7.608 -5.845 1.00 93.94 94 VAL A O 1
ATOM 757 N N . ASN A 1 95 ? -0.440 8.476 -7.739 1.00 91.25 95 ASN A N 1
ATOM 758 C CA . ASN A 1 95 ? -1.697 9.034 -8.225 1.00 91.25 95 ASN A CA 1
ATOM 759 C C . ASN A 1 95 ? -2.170 8.212 -9.424 1.00 91.25 95 ASN A C 1
ATOM 761 O O . ASN A 1 95 ? -1.398 7.972 -10.355 1.00 91.25 95 ASN A O 1
ATOM 765 N N . ILE A 1 96 ? -3.425 7.771 -9.395 1.00 86.19 96 ILE A N 1
ATOM 766 C CA . ILE A 1 96 ? -4.069 7.006 -10.461 1.00 86.19 96 ILE A CA 1
ATOM 767 C C . ILE A 1 96 ? -5.373 7.722 -10.800 1.00 86.19 96 ILE A C 1
ATOM 769 O O . ILE A 1 96 ? -6.312 7.741 -10.010 1.00 86.19 96 ILE A O 1
ATOM 773 N N . GLY A 1 97 ? -5.414 8.372 -11.964 1.00 84.00 97 GLY A N 1
ATOM 774 C CA . GLY A 1 97 ? -6.507 9.288 -12.284 1.00 84.00 97 GLY A CA 1
ATOM 775 C C . GLY A 1 97 ? -6.575 10.435 -11.270 1.00 84.00 97 GLY A C 1
ATOM 776 O O . GLY A 1 97 ? -5.600 11.164 -11.096 1.00 84.00 97 GLY A O 1
ATOM 777 N N . LEU A 1 98 ? -7.725 10.586 -10.608 1.00 82.12 98 LEU A N 1
ATOM 778 C CA . LEU A 1 98 ? -7.957 11.592 -9.560 1.00 82.12 98 LEU A CA 1
ATOM 779 C C . LEU A 1 98 ? -7.723 11.057 -8.140 1.00 82.12 98 LEU A C 1
ATOM 781 O O . LEU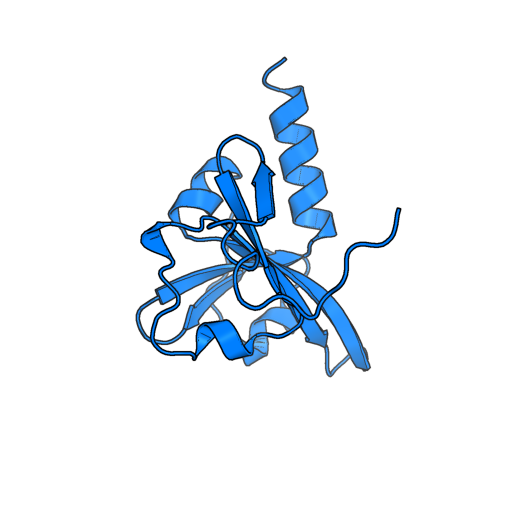 A 1 98 ? -7.886 11.796 -7.171 1.00 82.12 98 LEU A O 1
ATOM 785 N N . GLU A 1 99 ? -7.361 9.783 -8.010 1.00 85.94 99 GLU A N 1
ATOM 786 C CA . GLU A 1 99 ? -7.237 9.110 -6.725 1.00 85.94 99 GLU A CA 1
ATOM 787 C C . GLU A 1 99 ? -5.773 8.935 -6.337 1.00 85.94 99 GLU A C 1
ATOM 789 O O . GLU A 1 99 ? -4.904 8.666 -7.169 1.00 85.94 99 GLU A O 1
ATOM 794 N N . THR A 1 100 ? -5.497 9.063 -5.044 1.00 90.75 100 THR A N 1
ATOM 795 C CA . THR A 1 100 ? -4.176 8.804 -4.476 1.00 90.75 100 THR A CA 1
ATOM 796 C C . THR A 1 100 ? -4.213 7.487 -3.723 1.00 90.75 100 THR A C 1
ATOM 798 O O . THR A 1 100 ? -5.105 7.263 -2.910 1.00 90.75 100 THR A O 1
ATOM 801 N N . PHE A 1 101 ? -3.207 6.645 -3.937 1.00 92.94 101 PHE A N 1
ATOM 802 C CA . PHE A 1 101 ? -3.029 5.396 -3.208 1.00 92.94 101 PHE A CA 1
ATOM 803 C C . PHE A 1 101 ? -1.645 5.320 -2.585 1.00 92.94 101 PHE A C 1
ATOM 805 O O . PHE A 1 101 ? -0.657 5.782 -3.157 1.00 92.94 101 PHE A O 1
ATOM 812 N N . VAL A 1 102 ? -1.565 4.667 -1.431 1.00 95.44 102 VAL A N 1
ATOM 813 C CA . VAL A 1 102 ? -0.309 4.182 -0.867 1.00 95.44 102 VAL A CA 1
ATOM 814 C C . VAL A 1 102 ? -0.163 2.706 -1.208 1.00 95.44 102 VAL A C 1
ATOM 816 O O . VAL A 1 102 ? -1.033 1.909 -0.873 1.00 95.44 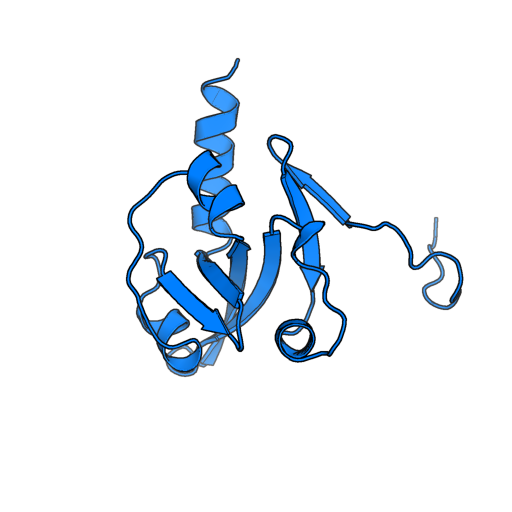102 VAL A O 1
ATOM 819 N N . ILE A 1 103 ? 0.930 2.328 -1.864 1.00 95.06 103 ILE A N 1
ATOM 820 C CA . ILE A 1 103 ? 1.227 0.942 -2.226 1.00 95.06 103 ILE A CA 1
ATOM 821 C C . ILE A 1 103 ? 2.363 0.426 -1.354 1.00 95.06 103 ILE A C 1
ATOM 823 O O . ILE A 1 103 ? 3.388 1.085 -1.178 1.00 95.06 103 ILE A O 1
ATOM 827 N N . ILE A 1 104 ? 2.191 -0.778 -0.824 1.00 95.31 104 ILE A N 1
ATOM 828 C CA . ILE A 1 104 ? 3.187 -1.460 0.000 1.00 95.31 104 ILE A CA 1
ATOM 829 C C . ILE A 1 104 ? 3.180 -2.963 -0.291 1.00 95.31 104 ILE A C 1
ATOM 831 O O . ILE A 1 104 ? 2.160 -3.520 -0.699 1.00 95.31 104 ILE A O 1
ATOM 835 N N . LEU A 1 105 ? 4.305 -3.647 -0.069 1.00 94.69 105 LEU A N 1
ATOM 836 C CA . LEU A 1 105 ? 4.349 -5.109 -0.143 1.00 94.69 105 LEU A CA 1
ATOM 837 C C . LEU A 1 105 ? 3.394 -5.741 0.877 1.00 94.69 105 LEU A C 1
ATOM 839 O O . LEU A 1 105 ? 3.320 -5.312 2.027 1.00 94.69 105 LEU A O 1
ATOM 843 N N . TYR A 1 106 ? 2.718 -6.821 0.479 1.00 92.94 106 TYR A N 1
ATOM 844 C CA . TYR A 1 106 ? 1.778 -7.531 1.351 1.00 92.94 106 TYR A CA 1
ATOM 845 C C . TYR A 1 106 ? 2.422 -8.033 2.647 1.00 92.94 106 TYR A C 1
ATOM 847 O O . TYR A 1 106 ? 1.807 -7.943 3.706 1.00 92.94 106 TYR A O 1
ATOM 855 N N . GLN A 1 107 ? 3.657 -8.542 2.581 1.00 91.12 107 GLN A N 1
ATOM 856 C CA . GLN A 1 107 ? 4.357 -9.024 3.777 1.00 91.12 107 GLN A CA 1
ATOM 857 C C . GLN A 1 107 ? 4.653 -7.878 4.750 1.00 91.12 107 GLN A C 1
ATOM 859 O O . GLN A 1 107 ? 4.314 -7.976 5.923 1.00 91.12 107 GLN A O 1
ATOM 864 N N . GLU A 1 108 ? 5.170 -6.758 4.244 1.00 92.50 108 GLU A N 1
ATOM 865 C CA . GLU A 1 108 ? 5.438 -5.562 5.049 1.00 92.50 108 GLU A CA 1
ATOM 866 C C . GLU A 1 108 ? 4.147 -5.001 5.670 1.00 92.50 108 GLU A C 1
ATOM 868 O O . GLU A 1 108 ? 4.102 -4.679 6.857 1.00 92.50 108 GLU A O 1
ATOM 873 N N . TRP A 1 109 ? 3.059 -4.932 4.896 1.00 93.06 109 TRP A N 1
ATOM 874 C CA . TRP A 1 109 ? 1.747 -4.536 5.410 1.00 93.06 109 TRP A CA 1
ATOM 875 C C . TRP A 1 109 ? 1.277 -5.459 6.536 1.00 93.06 109 TRP A C 1
ATOM 877 O O . TRP A 1 109 ? 0.910 -4.986 7.611 1.00 93.06 109 TRP A O 1
ATOM 887 N N . LYS A 1 110 ? 1.342 -6.778 6.318 1.00 89.50 110 LYS A N 1
ATOM 888 C CA . LYS A 1 110 ? 0.934 -7.788 7.297 1.00 89.50 110 LYS A CA 1
ATOM 889 C C . LYS A 1 110 ? 1.725 -7.656 8.596 1.00 89.50 110 LYS A C 1
ATOM 891 O O . LYS A 1 110 ? 1.129 -7.682 9.669 1.00 89.50 110 LYS A O 1
ATOM 896 N N . GLU A 1 111 ? 3.040 -7.478 8.518 1.00 90.75 111 GLU A N 1
ATOM 897 C CA . GLU A 1 111 ? 3.885 -7.282 9.698 1.00 90.75 111 GLU A CA 1
ATOM 898 C C . GLU A 1 111 ? 3.480 -6.043 10.503 1.00 90.75 111 GLU A C 1
ATOM 900 O O . GLU A 1 111 ? 3.418 -6.097 11.733 1.00 90.75 111 GLU A O 1
ATOM 905 N N . ARG A 1 112 ? 3.160 -4.932 9.832 1.00 90.38 112 ARG A N 1
ATOM 906 C CA . ARG A 1 112 ? 2.708 -3.707 10.508 1.00 90.38 112 ARG A CA 1
ATOM 907 C C . ARG A 1 112 ? 1.334 -3.864 11.145 1.00 90.38 112 ARG A C 1
ATOM 909 O O . ARG A 1 112 ? 1.148 -3.423 12.277 1.00 90.38 112 ARG A O 1
ATOM 916 N N . ILE A 1 113 ? 0.397 -4.511 10.453 1.00 87.56 113 ILE A N 1
ATOM 917 C CA . ILE A 1 113 ? -0.930 -4.825 10.997 1.00 87.56 113 ILE A CA 1
ATOM 918 C C . ILE A 1 113 ? -0.805 -5.698 12.248 1.00 87.56 113 ILE A C 1
ATOM 920 O O . ILE A 1 113 ? -1.428 -5.390 13.260 1.00 87.56 113 ILE A O 1
ATOM 924 N N . LEU A 1 114 ? 0.031 -6.741 12.212 1.00 86.75 114 LEU A N 1
ATOM 925 C CA . LEU A 1 114 ? 0.256 -7.619 13.364 1.00 86.75 114 LEU A CA 1
ATOM 926 C C . LEU A 1 114 ? 0.867 -6.861 14.548 1.00 86.75 114 LEU A C 1
ATOM 928 O O . LEU A 1 114 ? 0.398 -7.010 15.673 1.00 86.75 114 LEU A O 1
ATOM 932 N N . LYS A 1 115 ? 1.859 -5.996 14.296 1.00 86.12 115 LYS A N 1
ATOM 933 C CA . LYS A 1 115 ? 2.443 -5.130 15.334 1.00 86.12 115 LYS A CA 1
ATOM 934 C C . LYS A 1 115 ? 1.405 -4.192 15.955 1.00 86.12 115 LYS A C 1
ATOM 936 O O . LYS A 1 115 ? 1.419 -4.003 17.162 1.00 86.12 115 LYS A O 1
ATOM 941 N N . LYS A 1 116 ? 0.504 -3.620 15.149 1.00 82.62 116 LYS A N 1
ATOM 942 C CA . LYS A 1 116 ? -0.583 -2.744 15.620 1.00 82.62 116 LYS A CA 1
ATOM 943 C C . LYS A 1 116 ? -1.645 -3.498 16.418 1.00 82.62 116 LYS A C 1
ATOM 945 O O . LYS A 1 116 ? -2.085 -2.993 17.441 1.00 82.62 116 LYS A O 1
ATOM 950 N N . GLY A 1 117 ? -2.038 -4.689 15.966 1.00 73.44 117 GLY A N 1
ATOM 951 C CA . GLY A 1 117 ? -2.991 -5.542 16.680 1.00 73.44 117 GLY A CA 1
ATOM 952 C C . GLY A 1 117 ? -2.491 -5.904 18.077 1.00 73.44 117 GLY A C 1
ATOM 953 O O . GLY A 1 117 ? -3.210 -5.698 19.042 1.00 73.44 117 GLY A O 1
ATOM 954 N N . ALA A 1 118 ? -1.219 -6.297 18.185 1.00 68.62 118 ALA A N 1
ATOM 955 C CA . ALA A 1 118 ? -0.588 -6.643 19.459 1.00 68.62 118 ALA A CA 1
ATOM 956 C C . ALA A 1 118 ? -0.386 -5.452 20.423 1.00 68.62 118 ALA A C 1
ATOM 958 O O . ALA A 1 118 ? -0.060 -5.666 21.583 1.00 68.62 118 ALA A O 1
ATOM 959 N N . GLN A 1 119 ? -0.521 -4.204 19.955 1.00 58.69 119 GLN A N 1
ATOM 960 C CA . GLN A 1 119 ? -0.467 -3.002 20.804 1.00 58.69 119 GLN A CA 1
ATOM 961 C C . GLN A 1 119 ? -1.849 -2.525 21.275 1.00 58.69 119 GLN A C 1
ATOM 963 O O . GLN A 1 119 ? -1.917 -1.606 22.089 1.00 58.69 119 GLN A O 1
ATOM 968 N N . ASN A 1 120 ? -2.928 -3.114 20.752 1.00 53.50 120 ASN A N 1
ATOM 969 C CA . ASN A 1 120 ? -4.311 -2.798 21.112 1.00 53.50 120 ASN A CA 1
ATOM 970 C C . ASN A 1 120 ? -4.951 -3.874 22.021 1.00 53.50 120 ASN A C 1
ATOM 972 O O . ASN A 1 120 ? -6.155 -3.805 22.267 1.00 53.50 120 ASN A O 1
ATOM 976 N N . GLU A 1 121 ? -4.161 -4.847 22.488 1.00 46.16 121 GLU A N 1
ATOM 977 C CA . GLU A 1 121 ? -4.494 -5.822 23.544 1.00 46.16 121 GLU A CA 1
ATOM 978 C C . GLU A 1 121 ? -3.867 -5.397 24.877 1.00 46.16 121 GLU A C 1
ATOM 980 O O . GLU A 1 121 ? -4.549 -5.552 25.915 1.00 46.16 121 GLU A O 1
#